Protein AF-W8B0S8-F1 (afdb_monomer)

Mean predicted aligned error: 15.47 Å

Organism: Ceratitis capitata (NCBI:txid7213)

Structure (mmCIF, N/CA/C/O backbone):
data_AF-W8B0S8-F1
#
_entry.id   AF-W8B0S8-F1
#
loop_
_atom_site.group_PDB
_atom_site.id
_atom_site.type_symbol
_atom_site.label_atom_id
_atom_site.label_alt_id
_atom_site.label_comp_id
_atom_site.label_asym_id
_atom_site.label_entity_id
_atom_site.label_seq_id
_atom_site.pdbx_PDB_ins_code
_atom_site.Cartn_x
_atom_site.Cartn_y
_atom_site.Cartn_z
_atom_site.occupancy
_atom_site.B_iso_or_equiv
_atom_site.auth_seq_id
_atom_site.auth_comp_id
_atom_site.auth_asym_id
_atom_site.auth_atom_id
_atom_site.pdbx_PDB_model_num
ATOM 1 N N . MET A 1 1 ? 29.387 10.356 -35.377 1.00 69.25 1 MET A N 1
ATOM 2 C CA . MET A 1 1 ? 28.025 9.921 -35.770 1.00 69.25 1 MET A CA 1
ATOM 3 C C . MET A 1 1 ? 27.722 8.454 -35.428 1.00 69.25 1 MET A C 1
ATOM 5 O O . MET A 1 1 ? 26.899 8.246 -34.550 1.00 69.25 1 MET A O 1
ATOM 9 N N . VAL A 1 2 ? 28.355 7.431 -36.032 1.00 84.12 2 VAL A N 1
ATOM 10 C CA . VAL A 1 2 ? 28.046 6.005 -35.715 1.00 84.12 2 VAL A CA 1
ATOM 11 C C . VAL A 1 2 ? 28.467 5.607 -34.292 1.00 84.12 2 VAL A C 1
ATOM 13 O O . VAL A 1 2 ? 27.702 4.961 -33.582 1.00 84.12 2 VAL A O 1
ATOM 16 N N . GLU A 1 3 ? 29.644 6.041 -33.839 1.00 86.56 3 GLU A N 1
ATOM 17 C CA . GLU A 1 3 ? 30.134 5.770 -32.475 1.00 86.56 3 GLU A CA 1
ATOM 18 C C . GLU A 1 3 ? 29.290 6.460 -31.396 1.00 86.56 3 GLU A C 1
ATOM 20 O O . GLU A 1 3 ? 28.995 5.874 -30.357 1.00 86.56 3 GLU A O 1
ATOM 25 N N . GLU A 1 4 ? 28.833 7.684 -31.660 1.00 88.06 4 GLU A N 1
ATOM 26 C CA . GLU A 1 4 ? 27.931 8.409 -30.760 1.00 88.06 4 GLU A CA 1
ATOM 27 C C . GLU A 1 4 ? 26.564 7.729 -30.680 1.00 88.06 4 GLU A C 1
ATOM 29 O O . GLU A 1 4 ? 26.013 7.601 -29.590 1.00 88.06 4 GLU A O 1
ATOM 34 N N . LEU A 1 5 ? 26.051 7.219 -31.803 1.00 88.69 5 LEU A N 1
ATOM 35 C CA . LEU A 1 5 ? 24.811 6.448 -31.830 1.00 88.69 5 LEU A CA 1
ATOM 36 C C . LEU A 1 5 ? 24.953 5.124 -31.066 1.00 88.69 5 LEU A C 1
ATOM 38 O O . LEU A 1 5 ? 24.054 4.748 -30.315 1.00 88.69 5 LEU A O 1
ATOM 42 N N . ALA A 1 6 ? 26.089 4.434 -31.207 1.00 90.19 6 ALA A N 1
ATOM 43 C CA . ALA A 1 6 ? 26.389 3.224 -30.444 1.00 90.19 6 ALA A CA 1
ATOM 44 C C . ALA A 1 6 ? 26.476 3.513 -28.936 1.00 90.19 6 ALA A C 1
ATOM 46 O O . ALA A 1 6 ? 25.911 2.769 -28.132 1.00 90.19 6 ALA A O 1
ATOM 47 N N . ARG A 1 7 ? 27.105 4.632 -28.553 1.00 92.62 7 ARG A N 1
ATOM 48 C CA . ARG A 1 7 ? 27.196 5.085 -27.159 1.00 92.62 7 ARG A CA 1
ATOM 49 C C . ARG A 1 7 ? 25.827 5.440 -26.577 1.00 92.62 7 ARG A C 1
ATOM 51 O O . ARG A 1 7 ? 25.509 4.995 -25.478 1.00 92.62 7 ARG A O 1
ATOM 58 N N . TRP A 1 8 ? 24.995 6.168 -27.321 1.00 93.62 8 TRP A N 1
ATOM 59 C CA . TRP A 1 8 ? 23.618 6.485 -26.924 1.00 93.62 8 TRP A CA 1
ATOM 60 C C . TRP A 1 8 ? 22.748 5.235 -26.799 1.00 93.62 8 TRP A C 1
ATOM 62 O O . TRP A 1 8 ? 22.001 5.094 -25.834 1.00 93.62 8 TRP A O 1
ATOM 72 N N . LYS A 1 9 ? 22.868 4.289 -27.737 1.00 94.12 9 LYS A N 1
ATOM 73 C CA . LYS A 1 9 ? 22.147 3.013 -27.676 1.00 94.12 9 LYS A CA 1
ATOM 74 C C . LYS A 1 9 ? 22.544 2.200 -26.442 1.00 94.12 9 LYS A C 1
ATOM 76 O O . LYS A 1 9 ? 21.667 1.634 -25.788 1.00 94.12 9 LYS A O 1
ATOM 81 N N . ALA A 1 10 ? 23.835 2.146 -26.113 1.00 93.38 10 ALA A N 1
ATOM 82 C CA . ALA A 1 10 ? 24.325 1.459 -24.922 1.00 93.38 10 ALA A CA 1
ATOM 83 C C . ALA A 1 10 ? 23.806 2.115 -23.629 1.00 93.38 10 ALA A C 1
ATOM 85 O O . ALA A 1 10 ? 23.275 1.414 -22.769 1.00 93.38 10 ALA A O 1
ATOM 86 N N . ASP A 1 11 ? 23.873 3.448 -23.527 1.00 94.38 11 ASP A N 1
ATOM 87 C CA . ASP A 1 11 ? 23.351 4.207 -22.381 1.00 94.38 11 ASP A CA 1
ATOM 88 C C . ASP A 1 11 ? 21.839 4.000 -22.194 1.00 94.38 11 ASP A C 1
ATOM 90 O O . ASP A 1 11 ? 21.374 3.696 -21.094 1.00 94.38 11 ASP A O 1
ATOM 94 N N . LEU A 1 12 ? 21.066 4.070 -23.281 1.00 94.00 12 LEU A N 1
ATOM 95 C CA . LEU A 1 12 ? 19.620 3.865 -23.234 1.00 94.00 12 LEU A CA 1
ATOM 96 C C . LEU A 1 12 ? 19.258 2.431 -22.825 1.00 94.00 12 LEU A C 1
ATOM 98 O O . LEU A 1 12 ? 18.345 2.227 -22.027 1.00 94.00 12 LEU A O 1
ATOM 102 N N . THR A 1 13 ? 19.990 1.437 -23.335 1.00 94.69 13 THR A N 1
ATOM 103 C CA . THR A 1 13 ? 19.778 0.026 -22.976 1.00 94.69 13 THR A CA 1
ATOM 104 C C . THR A 1 13 ? 20.076 -0.207 -21.498 1.00 94.69 13 THR A C 1
ATOM 106 O O . THR A 1 13 ? 19.293 -0.855 -20.807 1.00 94.69 13 THR A O 1
ATOM 109 N N . HIS A 1 14 ? 21.162 0.380 -20.992 1.00 94.31 14 HIS A N 1
ATOM 110 C CA . HIS A 1 14 ? 21.533 0.283 -19.586 1.00 94.31 14 HIS A CA 1
ATOM 111 C C . HIS A 1 14 ? 20.495 0.942 -18.665 1.00 94.31 14 HIS A C 1
ATOM 113 O O . HIS A 1 14 ? 20.037 0.322 -17.705 1.00 94.31 14 HIS A O 1
ATOM 119 N N . LYS A 1 15 ? 20.044 2.161 -18.991 1.00 95.75 15 LYS A N 1
ATOM 120 C CA . LYS A 1 15 ? 18.976 2.850 -18.246 1.00 95.75 15 LYS A CA 1
ATOM 121 C C . LYS A 1 15 ? 17.669 2.062 -18.254 1.00 95.75 15 LYS A C 1
ATOM 123 O O . LYS A 1 15 ? 17.013 1.962 -17.221 1.00 95.75 15 LYS A O 1
ATOM 128 N N . ASN A 1 16 ? 17.304 1.475 -19.393 1.00 95.12 16 ASN A N 1
ATOM 129 C CA . ASN A 1 16 ? 16.104 0.649 -19.505 1.00 95.12 16 ASN A CA 1
ATOM 130 C C . ASN A 1 16 ? 16.215 -0.625 -18.649 1.00 95.12 16 ASN A C 1
ATOM 132 O O . ASN A 1 16 ? 15.269 -0.990 -17.956 1.00 95.12 16 ASN A O 1
ATOM 136 N N . GLN A 1 17 ? 17.392 -1.255 -18.606 1.00 95.25 17 GLN A N 1
ATOM 137 C CA . GLN A 1 17 ? 17.633 -2.387 -17.714 1.00 95.25 17 GLN A CA 1
ATOM 138 C C . GLN A 1 17 ? 17.458 -1.998 -16.238 1.00 95.25 17 GLN A C 1
ATOM 140 O O . GLN A 1 17 ? 16.727 -2.679 -15.518 1.00 95.25 17 GLN A O 1
ATOM 145 N N . ILE A 1 18 ? 18.060 -0.885 -15.804 1.00 95.81 18 ILE A N 1
ATOM 146 C CA . ILE A 1 18 ? 17.911 -0.380 -14.430 1.00 95.81 18 ILE A CA 1
ATOM 147 C C . ILE A 1 18 ? 16.438 -0.097 -14.110 1.00 95.81 18 ILE A C 1
ATOM 149 O O . ILE A 1 18 ? 15.949 -0.489 -13.049 1.00 95.81 18 ILE A O 1
ATOM 153 N N . LEU A 1 19 ? 15.713 0.551 -15.026 1.00 95.06 19 LEU A N 1
ATOM 154 C CA . LEU A 1 19 ? 14.292 0.845 -14.849 1.00 95.06 19 LEU A CA 1
ATOM 155 C C . LEU A 1 19 ? 13.469 -0.441 -14.714 1.00 95.06 19 LEU A C 1
ATOM 157 O O . LEU A 1 19 ? 12.633 -0.543 -13.822 1.00 95.06 19 LEU A O 1
ATOM 161 N N . ASN A 1 20 ? 13.734 -1.445 -15.548 1.00 95.38 20 ASN A N 1
ATOM 162 C CA . ASN A 1 20 ? 13.036 -2.726 -15.497 1.00 95.38 20 ASN A CA 1
ATOM 163 C C . ASN A 1 20 ? 13.291 -3.460 -14.168 1.00 95.38 20 ASN A C 1
ATOM 165 O O . ASN A 1 20 ? 12.364 -3.963 -13.535 1.00 95.38 20 ASN A O 1
ATOM 169 N N . GLU A 1 21 ? 14.538 -3.482 -13.696 1.00 95.12 21 GLU A N 1
ATOM 170 C CA . GLU A 1 21 ? 14.871 -4.035 -12.380 1.00 95.12 21 GLU A CA 1
ATOM 171 C C . GLU A 1 21 ? 14.184 -3.266 -11.243 1.00 95.12 21 GLU A C 1
ATOM 173 O O . GLU A 1 21 ? 13.670 -3.880 -10.307 1.00 95.12 21 GLU A O 1
ATOM 178 N N . SER A 1 22 ? 14.122 -1.935 -11.339 1.00 94.19 22 SER A N 1
ATOM 179 C CA . SER A 1 22 ? 13.423 -1.087 -10.371 1.00 94.19 22 SER A CA 1
ATOM 180 C C . SER A 1 22 ? 11.920 -1.380 -10.332 1.00 94.19 22 SER A C 1
ATOM 182 O O . SER A 1 22 ? 11.375 -1.592 -9.250 1.00 94.19 22 SER A O 1
ATOM 184 N N . VAL A 1 23 ? 11.263 -1.498 -11.490 1.00 94.94 23 VAL A N 1
ATOM 185 C CA . VAL A 1 23 ? 9.833 -1.836 -11.586 1.00 94.94 23 VAL A CA 1
ATOM 186 C C . VAL A 1 23 ? 9.551 -3.224 -11.012 1.00 94.94 23 VAL A C 1
ATOM 188 O O . VAL A 1 23 ? 8.582 -3.393 -10.275 1.00 94.94 23 VAL A O 1
ATOM 191 N N . LYS A 1 24 ? 10.414 -4.215 -11.268 1.00 94.62 24 LYS A N 1
ATOM 192 C CA . LYS A 1 24 ? 10.278 -5.553 -10.667 1.00 94.62 24 LYS A CA 1
ATOM 193 C C . LYS A 1 24 ? 10.351 -5.508 -9.142 1.00 94.62 24 LYS A C 1
ATOM 195 O O . LYS A 1 24 ? 9.535 -6.139 -8.475 1.00 94.62 24 LYS A O 1
ATOM 200 N N . ARG A 1 25 ? 11.303 -4.750 -8.586 1.00 94.00 25 ARG A N 1
ATOM 201 C CA . ARG A 1 25 ? 11.411 -4.563 -7.129 1.00 94.00 25 ARG A CA 1
ATOM 202 C C . ARG A 1 25 ? 10.187 -3.850 -6.565 1.00 94.00 25 ARG A C 1
ATOM 204 O O . ARG A 1 25 ? 9.702 -4.255 -5.514 1.00 94.00 25 ARG A O 1
ATOM 211 N N . LEU A 1 26 ? 9.677 -2.838 -7.268 1.00 92.94 26 LEU A N 1
ATOM 212 C CA . LEU A 1 26 ? 8.470 -2.118 -6.869 1.00 92.94 26 LEU A CA 1
ATOM 213 C C . LEU A 1 26 ? 7.261 -3.057 -6.812 1.00 92.94 26 LEU A C 1
ATOM 215 O O . LEU A 1 26 ? 6.596 -3.106 -5.787 1.00 92.94 26 LEU A O 1
ATOM 219 N N . LEU A 1 27 ? 7.032 -3.858 -7.858 1.00 91.88 27 LEU A N 1
ATOM 220 C CA . LEU A 1 27 ? 5.940 -4.835 -7.893 1.00 91.88 27 LEU A CA 1
ATOM 221 C C . LEU A 1 27 ? 6.040 -5.856 -6.755 1.00 91.88 27 LEU A C 1
ATOM 223 O O . LEU A 1 27 ? 5.044 -6.134 -6.095 1.00 91.88 27 LEU A O 1
ATOM 227 N N . HIS A 1 28 ? 7.242 -6.370 -6.486 1.00 93.12 28 HIS A N 1
ATOM 228 C CA . HIS A 1 28 ? 7.463 -7.300 -5.381 1.00 93.12 28 HIS A CA 1
ATOM 229 C C . HIS A 1 28 ? 7.182 -6.656 -4.015 1.00 93.12 28 HIS A C 1
ATOM 231 O O . HIS A 1 28 ? 6.538 -7.263 -3.165 1.00 93.12 28 HIS A O 1
ATOM 237 N N . ALA A 1 29 ? 7.624 -5.414 -3.798 1.00 91.94 29 ALA A N 1
ATOM 238 C CA . ALA A 1 29 ? 7.329 -4.683 -2.568 1.00 91.94 29 ALA A CA 1
ATOM 239 C C . ALA A 1 29 ? 5.824 -4.403 -2.418 1.00 91.94 29 ALA A C 1
ATOM 241 O O . ALA A 1 29 ? 5.274 -4.582 -1.335 1.00 91.94 29 ALA A O 1
ATOM 242 N N . THR A 1 30 ? 5.140 -4.012 -3.498 1.00 90.06 30 THR A N 1
ATOM 243 C CA . THR A 1 30 ? 3.685 -3.808 -3.497 1.00 90.06 30 THR A CA 1
ATOM 244 C C . THR A 1 30 ? 2.939 -5.092 -3.14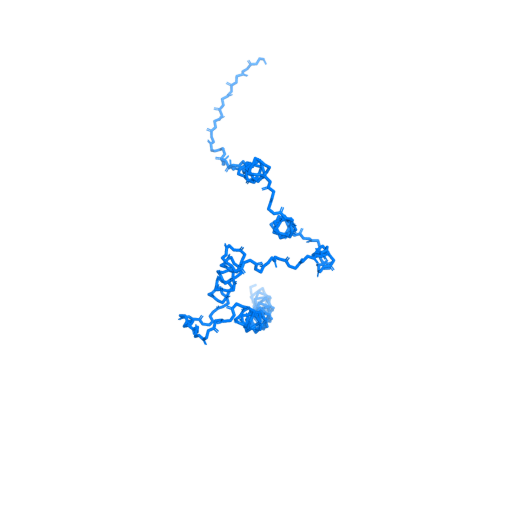1 1.00 90.06 30 THR A C 1
ATOM 246 O O . THR A 1 30 ? 2.000 -5.041 -2.349 1.00 90.06 30 THR A O 1
ATOM 249 N N . ASP A 1 31 ? 3.367 -6.240 -3.667 1.00 90.69 31 ASP A N 1
ATOM 250 C CA . ASP A 1 31 ? 2.756 -7.530 -3.344 1.00 90.69 31 ASP A CA 1
ATOM 251 C C . ASP A 1 31 ? 2.959 -7.916 -1.870 1.00 90.69 31 ASP A C 1
ATOM 253 O O . ASP A 1 31 ? 2.003 -8.280 -1.186 1.00 90.69 31 ASP A O 1
ATOM 257 N N . GLN A 1 32 ? 4.167 -7.719 -1.331 1.00 91.94 32 GLN A N 1
ATOM 258 C CA . GLN A 1 32 ? 4.433 -7.921 0.098 1.00 91.94 32 GLN A CA 1
ATOM 259 C C . GLN A 1 32 ? 3.562 -7.023 0.985 1.00 91.94 32 GLN A C 1
ATOM 261 O O . GLN A 1 32 ? 3.011 -7.482 1.984 1.00 91.94 32 GLN A O 1
ATOM 266 N N . VAL A 1 33 ? 3.396 -5.748 0.618 1.00 91.31 33 VAL A N 1
ATOM 267 C CA . VAL A 1 33 ? 2.517 -4.824 1.350 1.00 91.31 33 VAL A CA 1
ATOM 268 C C . VAL A 1 33 ? 1.058 -5.264 1.268 1.00 91.31 33 VAL A C 1
ATOM 270 O O . VAL A 1 33 ? 0.352 -5.202 2.273 1.00 91.31 33 VAL A O 1
ATOM 273 N N . ARG A 1 34 ? 0.603 -5.754 0.111 1.00 90.31 34 ARG A N 1
ATOM 274 C CA . ARG A 1 34 ? -0.753 -6.292 -0.059 1.00 90.31 34 ARG A CA 1
ATOM 275 C C . ARG A 1 34 ? -1.011 -7.477 0.876 1.00 90.31 34 ARG A C 1
ATOM 277 O O . ARG A 1 34 ? -2.054 -7.505 1.525 1.00 90.31 34 ARG A O 1
ATOM 284 N N . GLU A 1 35 ? -0.070 -8.412 0.994 1.00 89.62 35 GLU A N 1
ATOM 285 C CA . GLU A 1 35 ? -0.191 -9.545 1.925 1.00 89.62 35 GLU A CA 1
ATOM 286 C C . GLU A 1 35 ? -0.202 -9.093 3.394 1.00 89.62 35 GLU A C 1
ATOM 288 O O . GLU A 1 35 ? -1.055 -9.541 4.161 1.00 89.62 35 GLU A O 1
ATOM 293 N N . MET A 1 36 ? 0.643 -8.126 3.778 1.00 90.88 36 MET A N 1
ATOM 294 C CA . MET A 1 36 ? 0.591 -7.532 5.124 1.00 90.88 36 MET A CA 1
ATOM 295 C C . MET A 1 36 ? -0.768 -6.874 5.413 1.00 90.88 36 MET A C 1
ATOM 297 O O . MET A 1 36 ? -1.336 -7.062 6.486 1.00 90.88 36 MET A O 1
ATOM 301 N N . GLN A 1 37 ? -1.332 -6.129 4.456 1.00 89.94 37 GLN A N 1
ATOM 302 C CA . GLN A 1 37 ? -2.658 -5.513 4.604 1.00 89.94 37 GLN A CA 1
ATOM 303 C C . GLN A 1 37 ? -3.767 -6.566 4.761 1.00 89.94 37 GLN A C 1
ATOM 305 O O . GLN A 1 37 ? -4.698 -6.361 5.541 1.00 89.94 37 GLN A O 1
ATOM 310 N N . LEU A 1 38 ? -3.667 -7.706 4.069 1.00 88.88 38 LEU A N 1
ATOM 311 C CA . LEU A 1 38 ? -4.601 -8.825 4.231 1.00 88.88 38 LEU A CA 1
ATOM 312 C C . LEU A 1 38 ? -4.485 -9.489 5.607 1.00 88.88 38 LEU A C 1
ATOM 314 O O . LEU A 1 38 ? -5.502 -9.867 6.191 1.00 88.88 38 LEU A O 1
ATOM 318 N N . GLU A 1 39 ? -3.272 -9.632 6.136 1.00 89.56 39 GLU A N 1
ATOM 319 C CA . GLU A 1 39 ? -3.053 -10.141 7.491 1.00 89.56 39 GLU A CA 1
ATOM 320 C C . GLU A 1 39 ? -3.659 -9.203 8.544 1.00 89.56 39 GLU A C 1
ATOM 322 O O . GLU A 1 39 ? -4.425 -9.653 9.401 1.00 89.56 39 GLU A O 1
ATOM 327 N N . ILE A 1 40 ? -3.407 -7.894 8.426 1.00 88.88 40 ILE A N 1
ATOM 328 C CA . ILE A 1 40 ? -4.016 -6.867 9.28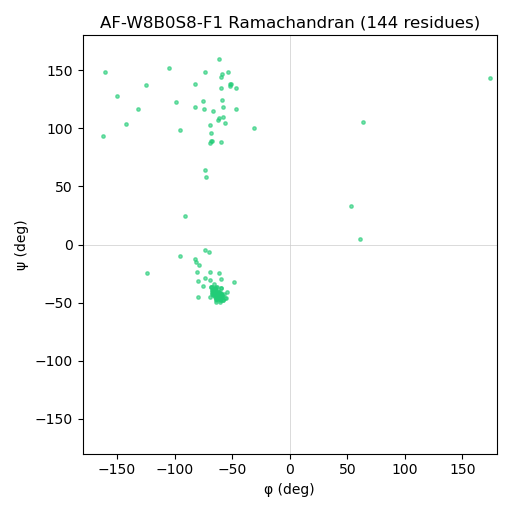5 1.00 88.88 40 ILE A CA 1
ATOM 329 C C . ILE A 1 40 ? -5.542 -6.976 9.240 1.00 88.88 40 ILE A C 1
ATOM 331 O O . ILE A 1 40 ? -6.183 -7.016 10.288 1.00 88.88 40 ILE A O 1
ATOM 335 N N . LEU A 1 41 ? -6.128 -7.117 8.050 1.00 88.25 41 LEU A N 1
ATOM 336 C CA . LEU A 1 41 ? -7.575 -7.240 7.884 1.00 88.25 41 LEU A CA 1
ATOM 337 C C . LEU A 1 41 ? -8.151 -8.471 8.585 1.00 88.25 41 LEU A C 1
ATOM 339 O O . LEU A 1 41 ? -9.207 -8.392 9.213 1.00 88.25 41 LEU A O 1
ATOM 343 N N . ARG A 1 42 ? -7.462 -9.617 8.511 1.00 86.75 42 ARG A N 1
ATOM 344 C CA . ARG A 1 42 ? -7.866 -10.842 9.223 1.00 86.75 42 ARG A CA 1
ATOM 345 C C . ARG A 1 42 ? -7.845 -10.635 10.735 1.00 86.75 42 ARG A C 1
ATOM 347 O O . ARG A 1 42 ? -8.805 -11.017 11.405 1.00 86.75 42 ARG A O 1
ATOM 354 N N . ASN A 1 43 ? -6.797 -9.994 11.249 1.00 86.00 43 ASN A N 1
ATOM 355 C CA . ASN A 1 43 ? -6.667 -9.684 12.671 1.00 86.00 43 ASN A CA 1
ATOM 356 C C . ASN A 1 43 ? -7.772 -8.722 13.127 1.00 86.00 43 ASN A C 1
ATOM 358 O O . ASN A 1 43 ? -8.469 -8.999 14.101 1.00 86.00 43 ASN A O 1
ATOM 362 N N . LEU A 1 44 ? -8.011 -7.640 12.382 1.00 85.38 44 LEU A N 1
ATOM 363 C CA . LEU A 1 44 ? -9.068 -6.673 12.683 1.00 85.38 44 LEU A CA 1
ATOM 364 C C . LEU A 1 44 ? -10.459 -7.305 12.626 1.00 85.38 44 LEU A C 1
ATOM 366 O O . LEU A 1 44 ? -11.265 -7.093 13.528 1.00 85.38 44 LEU A O 1
ATOM 370 N N . LYS A 1 45 ? -10.730 -8.148 11.624 1.00 85.00 45 LYS A N 1
ATOM 371 C CA . LYS A 1 45 ? -11.989 -8.898 11.520 1.00 85.00 45 LYS A CA 1
ATOM 372 C C . LYS A 1 45 ? -12.233 -9.760 12.759 1.00 85.00 45 LYS A C 1
ATOM 374 O O . LYS A 1 45 ? -13.364 -9.817 13.247 1.00 85.00 45 LYS A O 1
ATOM 379 N N . PHE A 1 46 ? -11.188 -10.424 13.258 1.00 83.56 46 PHE A N 1
ATOM 380 C CA . PHE A 1 46 ? -11.264 -11.242 14.464 1.00 83.56 46 PHE A CA 1
ATOM 381 C C . PHE A 1 46 ? -11.591 -10.393 15.697 1.00 83.56 46 PHE A C 1
ATOM 383 O O . PHE A 1 46 ? -12.542 -10.709 16.414 1.00 83.56 46 PHE A O 1
ATOM 390 N N . VAL A 1 47 ? -10.866 -9.290 15.911 1.00 81.88 47 VAL A N 1
ATOM 391 C CA . VAL A 1 47 ? -11.071 -8.423 17.084 1.00 81.88 47 VAL A CA 1
ATOM 392 C C . VAL A 1 47 ? -12.440 -7.733 17.040 1.00 81.88 47 VAL A C 1
ATOM 394 O O . VAL A 1 47 ? -13.167 -7.751 18.031 1.00 81.88 47 VAL A O 1
ATOM 397 N N . ALA A 1 48 ? -12.846 -7.212 15.881 1.00 80.94 48 ALA A N 1
ATOM 398 C CA . ALA A 1 48 ? -14.146 -6.573 15.676 1.00 80.94 48 ALA A CA 1
ATOM 399 C C . ALA A 1 48 ? -15.327 -7.565 15.609 1.00 80.94 48 ALA A C 1
ATOM 401 O O . ALA A 1 48 ? -16.479 -7.147 15.505 1.00 80.94 48 ALA A O 1
ATOM 402 N N . LYS A 1 49 ? -15.071 -8.884 15.643 1.00 82.00 49 LYS A N 1
ATOM 403 C CA . LYS A 1 49 ? -16.081 -9.956 15.527 1.00 82.00 49 LYS A CA 1
ATOM 404 C C . LYS A 1 49 ? -16.976 -9.836 14.279 1.00 82.00 49 LYS A C 1
ATOM 406 O O . LYS A 1 49 ? -18.148 -10.226 14.298 1.00 82.00 49 LYS A O 1
ATOM 411 N N . ILE A 1 50 ? -16.431 -9.333 13.171 1.00 81.00 50 ILE A N 1
ATOM 412 C CA . ILE A 1 50 ? -17.158 -9.173 11.903 1.00 81.00 50 ILE A CA 1
ATOM 413 C C . ILE A 1 50 ? -17.303 -10.548 11.233 1.00 81.00 50 ILE A C 1
ATOM 415 O O . ILE A 1 50 ? -16.314 -11.229 10.967 1.00 81.00 50 ILE A O 1
ATOM 419 N N . ARG A 1 51 ? -18.534 -10.983 10.925 1.00 73.56 51 ARG A N 1
ATOM 420 C CA . ARG A 1 51 ? -18.782 -12.312 10.320 1.00 73.56 51 ARG A CA 1
ATOM 421 C C . ARG A 1 51 ? -18.510 -12.332 8.813 1.00 73.56 51 ARG A C 1
ATOM 423 O O . ARG A 1 51 ? -17.812 -13.221 8.320 1.00 73.56 51 ARG A O 1
ATOM 430 N N . TYR A 1 52 ? -18.991 -11.319 8.098 1.00 70.69 52 TYR A N 1
ATOM 431 C CA . TYR A 1 52 ? -18.927 -11.230 6.638 1.00 70.69 52 TYR A CA 1
ATOM 432 C C . TYR A 1 52 ? -18.262 -9.929 6.212 1.00 70.69 52 TYR A C 1
ATOM 434 O O . TYR A 1 52 ? -18.549 -8.882 6.782 1.00 70.69 52 TYR A O 1
ATOM 442 N N . LEU A 1 53 ? -17.384 -10.013 5.216 1.00 67.31 53 LEU A N 1
ATOM 443 C CA . LEU A 1 53 ? -16.719 -8.858 4.631 1.00 67.31 53 LEU A CA 1
ATOM 444 C C . LEU A 1 53 ? -16.845 -8.966 3.113 1.00 67.31 53 LEU A C 1
ATOM 446 O O . LEU A 1 53 ? -16.349 -9.927 2.527 1.00 67.31 53 LEU A O 1
ATOM 450 N N . ASN A 1 54 ? -17.530 -8.006 2.500 1.00 64.56 54 ASN A N 1
ATOM 451 C CA . ASN A 1 54 ? -17.588 -7.875 1.050 1.00 64.56 54 ASN A CA 1
ATOM 452 C C . ASN A 1 54 ? -16.525 -6.867 0.637 1.00 64.56 54 ASN A C 1
ATOM 454 O O . ASN A 1 54 ? -16.738 -5.665 0.749 1.00 64.56 54 ASN A O 1
ATOM 458 N N . LEU A 1 55 ? -15.376 -7.366 0.190 1.00 65.75 55 LEU A N 1
ATOM 459 C CA . LEU A 1 55 ? -14.330 -6.514 -0.358 1.00 65.75 55 LEU A CA 1
ATOM 460 C C . LEU A 1 55 ? -14.655 -6.201 -1.823 1.00 65.75 55 LEU A C 1
ATOM 462 O O . LEU A 1 55 ? -14.702 -7.130 -2.630 1.00 65.75 55 LEU A O 1
ATOM 466 N N . PRO A 1 56 ? -14.860 -4.924 -2.185 1.00 58.50 56 PRO A N 1
ATOM 467 C CA . PRO A 1 56 ? -15.144 -4.544 -3.566 1.00 58.50 56 PRO A CA 1
ATOM 468 C C . PRO A 1 56 ? -13.931 -4.733 -4.496 1.00 58.50 56 PRO A C 1
ATOM 470 O O . PRO A 1 56 ? -14.119 -4.921 -5.693 1.00 58.50 56 PRO A O 1
ATOM 473 N N . ALA A 1 57 ? -12.703 -4.728 -3.959 1.00 60.06 57 ALA A N 1
ATOM 474 C CA . ALA A 1 57 ? -11.465 -5.066 -4.664 1.00 60.06 57 ALA A CA 1
ATOM 475 C C . ALA A 1 57 ? -10.352 -5.425 -3.660 1.00 60.06 57 ALA A C 1
ATOM 477 O O . ALA A 1 57 ? -10.303 -4.872 -2.561 1.00 60.06 57 ALA A O 1
ATOM 478 N N . THR A 1 58 ? -9.435 -6.321 -4.037 1.00 70.38 58 THR A N 1
ATOM 479 C CA . THR A 1 58 ? -8.240 -6.698 -3.246 1.00 70.38 58 THR A CA 1
ATOM 480 C C . THR A 1 58 ? -7.017 -5.836 -3.571 1.00 70.38 58 THR A C 1
ATOM 482 O O . THR A 1 58 ? -5.876 -6.270 -3.398 1.00 70.38 58 THR A O 1
ATOM 485 N N . ASP A 1 59 ? -7.242 -4.621 -4.064 1.00 83.25 59 ASP A N 1
ATOM 486 C CA . ASP A 1 59 ? -6.172 -3.667 -4.326 1.00 83.25 59 ASP A CA 1
ATOM 487 C C . ASP A 1 59 ? -5.635 -3.103 -3.006 1.00 83.25 59 ASP A C 1
ATOM 489 O O . ASP A 1 59 ? -6.370 -2.932 -2.031 1.00 83.25 59 ASP A O 1
ATOM 493 N N . MET A 1 60 ? -4.341 -2.777 -2.971 1.00 85.56 60 MET A N 1
ATOM 494 C CA . MET A 1 60 ? -3.652 -2.309 -1.760 1.00 85.56 60 MET A CA 1
ATOM 495 C C . MET A 1 60 ? -4.338 -1.097 -1.110 1.00 85.56 60 MET A C 1
ATOM 497 O O . MET A 1 60 ? -4.449 -1.027 0.113 1.00 85.56 60 MET A O 1
ATOM 501 N N . ILE A 1 61 ? -4.807 -0.146 -1.920 1.00 86.31 61 ILE A N 1
ATOM 502 C CA . ILE A 1 61 ? -5.479 1.066 -1.434 1.00 86.31 61 ILE A CA 1
ATOM 503 C C . ILE A 1 61 ? -6.843 0.730 -0.829 1.00 86.31 61 ILE A C 1
ATOM 505 O O . ILE A 1 61 ? -7.144 1.184 0.271 1.00 86.31 61 ILE A O 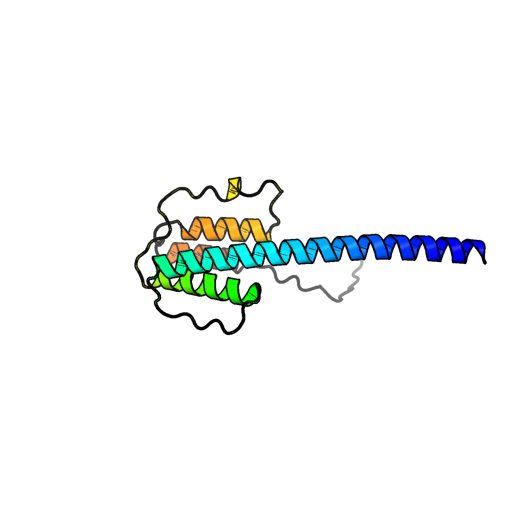1
ATOM 509 N N . SER A 1 62 ? -7.636 -0.106 -1.502 1.00 85.25 62 SER A N 1
ATOM 510 C CA . SER A 1 62 ? -8.944 -0.550 -1.012 1.00 85.25 62 SER A CA 1
ATOM 511 C C . SER A 1 62 ? -8.819 -1.344 0.288 1.00 85.25 62 SER A C 1
ATOM 513 O O . SER A 1 62 ? -9.564 -1.088 1.229 1.00 85.25 62 SER A O 1
ATOM 515 N N . LEU A 1 63 ? -7.828 -2.239 0.378 1.00 86.19 63 LEU A N 1
ATOM 516 C CA . LEU A 1 63 ? -7.520 -2.979 1.604 1.00 86.19 63 LEU A CA 1
ATOM 517 C C . LEU A 1 63 ? -7.115 -2.048 2.750 1.00 86.19 63 LEU A C 1
ATOM 519 O O . LEU A 1 63 ? -7.583 -2.212 3.873 1.00 86.19 63 LEU A O 1
ATOM 523 N N . SER A 1 64 ? -6.282 -1.046 2.462 1.00 86.50 64 SER A N 1
ATOM 524 C CA . SER A 1 64 ? -5.825 -0.087 3.473 1.00 86.50 64 SER A CA 1
ATOM 525 C C . SER A 1 64 ? -6.971 0.797 3.976 1.00 86.50 64 SER A C 1
ATOM 527 O O . SER A 1 64 ? -7.065 1.060 5.174 1.00 86.50 64 SER A O 1
ATOM 529 N N . ALA A 1 65 ? -7.862 1.231 3.079 1.00 84.06 65 ALA A N 1
ATOM 530 C CA . ALA A 1 65 ? -9.047 2.008 3.431 1.00 84.06 65 ALA A CA 1
ATOM 531 C C . ALA A 1 65 ? -10.026 1.196 4.293 1.00 84.06 65 ALA A C 1
ATOM 533 O O . ALA A 1 65 ? -10.526 1.712 5.290 1.00 84.06 65 ALA A O 1
ATOM 534 N N . GLU A 1 66 ? -10.253 -0.076 3.958 1.00 85.38 66 GLU A N 1
ATOM 535 C CA . GLU A 1 66 ? -11.129 -0.952 4.742 1.00 85.38 66 GLU A CA 1
ATOM 536 C C . GLU A 1 66 ? -10.539 -1.253 6.126 1.00 85.38 66 GLU A C 1
ATOM 538 O O . GLU A 1 66 ? -11.239 -1.154 7.133 1.00 85.38 66 GLU A O 1
ATOM 543 N N . ASN A 1 67 ? -9.233 -1.531 6.200 1.00 86.38 67 ASN A N 1
ATOM 544 C CA . ASN A 1 67 ? -8.526 -1.688 7.472 1.00 86.38 67 ASN A CA 1
ATOM 545 C C . ASN A 1 67 ? -8.689 -0.452 8.361 1.00 86.38 67 ASN A C 1
ATOM 547 O O . ASN A 1 67 ? -9.013 -0.574 9.542 1.00 86.38 67 ASN A O 1
ATOM 551 N N . LEU A 1 68 ? -8.514 0.742 7.791 1.00 84.25 68 LEU A N 1
ATOM 552 C CA . LEU A 1 68 ? -8.692 1.991 8.523 1.00 84.25 68 LEU A CA 1
ATOM 553 C C . LEU A 1 68 ? -10.144 2.190 8.980 1.00 84.25 68 LEU A C 1
ATOM 555 O O . LEU A 1 68 ? -10.366 2.588 10.120 1.00 84.25 68 LEU A O 1
ATOM 559 N N . ASN A 1 69 ? -11.120 1.883 8.125 1.00 83.25 69 ASN A N 1
ATOM 560 C CA . ASN A 1 69 ? -12.541 1.983 8.449 1.00 83.25 69 ASN A CA 1
ATOM 561 C C . ASN A 1 69 ? -12.914 1.075 9.633 1.00 83.25 69 ASN A C 1
ATOM 563 O O . ASN A 1 69 ? -13.554 1.528 10.581 1.00 83.25 69 ASN A O 1
ATOM 567 N N . ILE A 1 70 ? -12.452 -0.181 9.635 1.00 82.12 70 ILE A N 1
ATOM 568 C CA . ILE A 1 70 ? -12.697 -1.110 10.748 1.00 82.12 70 ILE A CA 1
ATOM 569 C C . ILE A 1 70 ? -12.046 -0.591 12.034 1.00 82.12 70 ILE A C 1
ATOM 571 O O . ILE A 1 70 ? -12.701 -0.568 13.075 1.00 82.12 70 ILE A O 1
ATOM 575 N N . VAL A 1 71 ? -10.794 -0.118 11.973 1.00 82.12 71 VAL A N 1
ATOM 576 C CA . VAL A 1 71 ? -10.116 0.478 13.139 1.00 82.12 71 VAL A CA 1
ATOM 577 C C . VAL A 1 71 ? -10.908 1.668 13.684 1.00 82.12 71 VAL A C 1
ATOM 579 O O . VAL A 1 71 ? -11.164 1.730 14.884 1.00 82.12 71 VAL A O 1
ATOM 582 N N . GLN A 1 72 ? -11.349 2.587 12.824 1.00 76.06 72 GLN A N 1
ATOM 583 C CA . GLN A 1 72 ? -12.149 3.743 13.236 1.00 76.06 72 GLN A CA 1
ATOM 584 C C . GLN A 1 72 ? -13.462 3.321 13.906 1.00 76.06 72 GLN A C 1
ATOM 586 O O . GLN A 1 72 ? -13.804 3.841 14.967 1.00 76.06 72 GLN A O 1
ATOM 591 N N . GLN A 1 73 ? -14.175 2.344 13.341 1.00 74.44 73 GLN A N 1
ATOM 592 C CA . GLN A 1 73 ? -15.415 1.830 13.929 1.00 74.44 73 GLN A CA 1
ATOM 593 C C . GLN A 1 73 ? -15.181 1.138 15.276 1.00 74.44 73 GLN A C 1
ATOM 595 O O . GLN A 1 73 ? -15.990 1.286 16.194 1.00 74.44 73 GLN A O 1
ATOM 600 N N . MET A 1 74 ? -14.076 0.406 15.426 1.00 73.69 74 MET A N 1
ATOM 601 C CA . MET A 1 74 ? -13.712 -0.220 16.697 1.00 73.69 74 MET A CA 1
ATOM 602 C C . MET A 1 74 ? -13.473 0.823 17.790 1.00 73.69 74 MET A C 1
ATOM 604 O O . MET A 1 74 ? -14.029 0.685 18.881 1.00 73.69 74 MET A O 1
ATOM 608 N N . VAL A 1 75 ? -12.718 1.880 17.472 1.00 70.50 75 VAL A N 1
ATOM 609 C CA . VAL A 1 75 ? -12.423 2.982 18.399 1.00 70.50 75 VAL A CA 1
ATOM 610 C C . VAL A 1 75 ? -13.696 3.737 18.785 1.00 70.50 75 VAL A C 1
ATOM 612 O O . VAL A 1 75 ? -13.904 4.026 19.960 1.00 70.50 75 VAL A O 1
ATOM 615 N N . LEU A 1 76 ? -14.570 4.035 17.820 1.00 68.38 76 LEU A N 1
ATOM 616 C CA . LEU A 1 76 ? -15.761 4.857 18.058 1.00 68.38 76 LEU A CA 1
ATOM 617 C C . LEU A 1 76 ? -16.929 4.100 18.703 1.00 68.38 76 LEU A C 1
ATOM 619 O O . LEU A 1 76 ? -17.721 4.712 19.419 1.00 68.38 76 LEU A O 1
ATOM 623 N N . HIS A 1 77 ? -17.081 2.798 18.440 1.00 64.69 77 HIS A N 1
ATOM 624 C CA . HIS A 1 77 ? -18.319 2.077 18.773 1.00 64.69 77 HIS A CA 1
ATOM 625 C C . HIS A 1 77 ? -18.136 0.845 19.655 1.00 64.69 77 HIS A C 1
ATOM 627 O O . HIS A 1 77 ? -19.084 0.450 20.330 1.00 64.69 77 HIS A O 1
ATOM 633 N N . SER A 1 78 ? -16.961 0.209 19.657 1.00 57.56 78 SER A N 1
ATOM 634 C CA . SER A 1 78 ? -16.793 -1.078 20.350 1.00 57.56 78 SER A CA 1
ATOM 635 C C . SER A 1 78 ? -16.227 -0.956 21.761 1.00 57.56 78 SER A C 1
ATOM 637 O O . SER A 1 78 ? -16.179 -1.960 22.468 1.00 57.56 78 SER A O 1
ATOM 639 N N . GLY A 1 79 ? -15.755 0.226 22.173 1.00 55.78 79 GLY A N 1
ATOM 640 C CA . GLY A 1 79 ? -15.069 0.401 23.460 1.00 55.78 79 GLY A CA 1
ATOM 641 C C . GLY A 1 79 ? -13.782 -0.427 23.590 1.00 55.78 79 GLY A C 1
ATOM 642 O O . GLY A 1 79 ? -13.163 -0.430 24.650 1.00 55.78 79 GLY A O 1
ATOM 643 N N . PHE A 1 80 ? -13.366 -1.120 22.519 1.00 58.59 80 PHE A N 1
ATOM 644 C CA . PHE A 1 80 ? -12.026 -1.666 22.369 1.00 58.59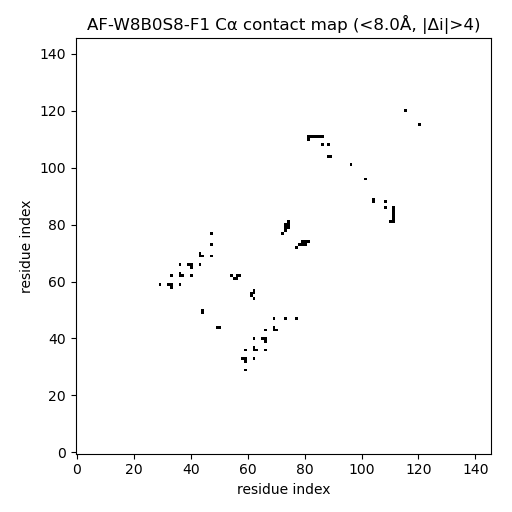 80 PHE A CA 1
ATOM 645 C C . PHE A 1 80 ? -11.104 -0.463 22.221 1.00 58.59 80 PHE A C 1
ATOM 647 O O . PHE A 1 80 ? -10.904 0.059 21.123 1.00 58.59 80 PHE A O 1
ATOM 654 N N . GLY A 1 81 ? -10.625 0.022 23.366 1.00 54.53 81 GLY A N 1
ATOM 655 C CA . GLY A 1 81 ? -9.592 1.036 23.420 1.00 54.53 81 GLY A CA 1
ATOM 656 C C . GLY A 1 81 ? -8.390 0.595 22.594 1.00 54.53 81 GLY A C 1
ATOM 657 O O . GLY A 1 81 ? -8.094 -0.598 22.460 1.00 54.53 81 GLY A O 1
ATOM 658 N N . ILE A 1 82 ? -7.709 1.581 22.021 1.00 56.94 82 ILE A N 1
ATOM 659 C CA . ILE A 1 82 ? -6.368 1.392 21.479 1.00 56.94 82 ILE A CA 1
ATOM 660 C C . ILE A 1 82 ? -5.513 0.724 22.562 1.00 56.94 82 ILE A C 1
ATOM 662 O O . ILE A 1 82 ? -5.691 1.073 23.729 1.00 56.94 82 ILE A O 1
ATOM 666 N N . PRO A 1 83 ? -4.658 -0.263 22.218 1.00 55.25 83 PRO A N 1
ATOM 667 C CA . PRO A 1 83 ? -3.876 -0.996 23.205 1.00 55.25 83 PRO A CA 1
ATOM 668 C C . PRO A 1 83 ? -3.231 -0.032 24.200 1.00 55.25 83 PRO A C 1
ATOM 670 O O . PRO A 1 83 ? -2.437 0.819 23.800 1.00 55.25 83 PRO A O 1
ATOM 673 N N . GLU A 1 84 ? -3.607 -0.139 25.475 1.00 47.59 84 GLU A N 1
ATOM 674 C CA . GLU A 1 84 ? -3.001 0.669 26.526 1.00 47.59 84 GLU A CA 1
ATOM 675 C C . GLU A 1 84 ? -1.561 0.190 26.720 1.00 47.59 84 GLU A C 1
ATOM 677 O O . GLU A 1 84 ? -1.290 -0.881 27.263 1.00 47.59 84 GLU A O 1
ATOM 682 N N . GLY A 1 85 ? -0.633 0.970 26.185 1.00 48.72 85 GLY A N 1
ATOM 683 C CA . GLY A 1 85 ? 0.797 0.743 26.265 1.00 48.72 85 GLY A CA 1
ATOM 684 C C . GLY A 1 85 ? 1.518 1.772 25.411 1.00 48.72 85 GLY A C 1
ATOM 685 O O . GLY A 1 85 ? 1.020 2.148 24.350 1.00 48.72 85 GLY A O 1
ATOM 686 N N . ASP A 1 86 ? 2.684 2.230 25.869 1.00 50.91 86 ASP A N 1
ATOM 687 C CA . ASP A 1 86 ? 3.561 3.120 25.107 1.00 50.91 86 ASP A CA 1
ATOM 688 C C . ASP A 1 86 ? 3.979 2.429 23.802 1.00 50.91 86 ASP A C 1
ATOM 690 O O . ASP A 1 86 ? 4.990 1.722 23.722 1.00 50.91 86 ASP A O 1
ATOM 694 N N . LEU A 1 87 ? 3.169 2.600 22.756 1.00 57.00 87 LEU A N 1
ATOM 695 C CA . LEU A 1 87 ? 3.477 2.121 21.425 1.00 57.00 87 LEU A CA 1
ATOM 696 C C . LEU A 1 87 ? 4.660 2.959 20.936 1.00 57.00 87 LEU A C 1
ATOM 698 O O . LEU A 1 87 ? 4.504 4.076 20.446 1.00 57.00 87 LEU A O 1
ATOM 702 N N . ASN A 1 88 ? 5.873 2.436 21.101 1.00 58.22 88 ASN A N 1
ATOM 703 C CA . ASN A 1 88 ? 7.102 3.082 20.650 1.00 58.22 88 ASN A CA 1
ATOM 704 C C . ASN A 1 88 ? 7.224 2.999 19.117 1.00 58.22 88 ASN A C 1
ATOM 706 O O . ASN A 1 88 ? 8.140 2.379 18.578 1.00 58.22 88 ASN A O 1
ATOM 710 N N . ILE A 1 89 ? 6.306 3.644 18.391 1.00 61.62 89 ILE A N 1
ATOM 711 C CA . ILE A 1 89 ? 6.238 3.662 16.917 1.00 61.62 89 ILE A CA 1
ATOM 712 C C . ILE A 1 89 ? 7.514 4.259 16.309 1.00 61.62 89 ILE A C 1
ATOM 714 O O . ILE A 1 89 ? 7.957 3.849 15.240 1.00 61.62 89 ILE A O 1
ATOM 718 N N . SER A 1 90 ? 8.159 5.181 17.029 1.00 58.06 90 SER A N 1
ATOM 719 C CA . SER A 1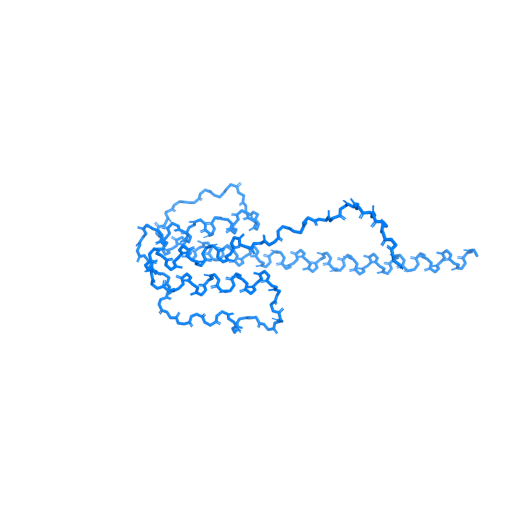 90 ? 9.436 5.785 16.640 1.00 58.06 90 SER A CA 1
ATOM 720 C C . SER A 1 90 ? 10.573 4.766 16.515 1.00 58.06 90 SER A C 1
ATOM 722 O O . SER A 1 90 ? 11.520 5.008 15.776 1.00 58.06 90 SER A O 1
ATOM 724 N N . SER A 1 91 ? 10.485 3.624 17.208 1.00 57.50 91 SER A N 1
ATOM 725 C CA . SER A 1 91 ? 11.490 2.554 17.134 1.00 57.50 91 SER A CA 1
ATOM 726 C C . SER A 1 91 ? 11.314 1.630 15.921 1.00 57.50 91 SER A C 1
ATOM 728 O O . SER A 1 91 ? 12.221 0.866 15.596 1.00 57.50 91 SER A O 1
ATOM 730 N N . ALA A 1 92 ? 10.173 1.710 15.225 1.00 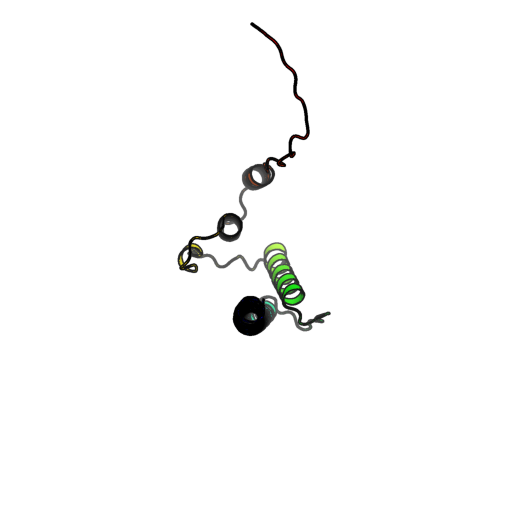58.34 92 ALA A N 1
ATOM 731 C CA . ALA A 1 92 ? 9.859 0.833 14.099 1.00 58.34 92 ALA A CA 1
ATOM 732 C C . ALA A 1 92 ? 10.536 1.261 12.782 1.00 58.34 92 ALA A C 1
ATOM 734 O O . ALA A 1 92 ? 10.751 0.422 11.906 1.00 58.34 92 ALA A O 1
ATOM 735 N N . SER A 1 93 ? 10.907 2.540 12.628 1.00 55.09 93 SER A N 1
ATOM 736 C CA . SER A 1 93 ? 11.594 3.029 11.425 1.00 55.09 93 SER A CA 1
ATOM 737 C C . SER A 1 93 ? 13.103 3.131 11.633 1.00 55.09 93 SER A C 1
ATOM 739 O O . SER A 1 93 ? 13.576 3.866 12.495 1.00 55.09 93 SER A O 1
ATOM 741 N N . LYS A 1 94 ? 13.872 2.438 10.787 1.00 58.31 94 LYS A N 1
ATOM 742 C CA . LYS A 1 94 ? 15.343 2.549 10.728 1.00 58.31 94 LYS A CA 1
ATOM 743 C C . LYS A 1 94 ? 15.826 3.756 9.912 1.00 58.31 94 LYS A C 1
ATOM 745 O O . LYS A 1 94 ? 16.994 4.117 10.003 1.00 58.31 94 LYS A O 1
ATOM 750 N N . ASN A 1 95 ? 14.943 4.361 9.117 1.00 66.75 95 ASN A N 1
ATOM 751 C CA . ASN A 1 95 ? 15.252 5.491 8.243 1.00 66.75 95 ASN A CA 1
ATOM 752 C C . ASN A 1 95 ? 14.701 6.798 8.830 1.00 66.75 95 ASN A C 1
ATOM 754 O O . ASN A 1 95 ? 13.691 6.762 9.544 1.00 66.75 95 ASN A O 1
ATOM 758 N N . PRO A 1 96 ? 15.322 7.955 8.524 1.00 72.75 96 PRO A N 1
ATOM 759 C CA . PRO A 1 96 ? 14.763 9.244 8.905 1.00 72.75 96 PRO A CA 1
ATOM 760 C C . PRO A 1 96 ? 13.363 9.376 8.301 1.00 72.75 96 PRO A C 1
ATOM 762 O O . PRO A 1 96 ? 13.201 9.333 7.083 1.00 72.75 96 PRO A O 1
ATOM 765 N N . LEU A 1 97 ? 12.361 9.501 9.172 1.00 71.38 97 LEU A N 1
ATOM 766 C CA . LEU A 1 97 ? 10.968 9.673 8.774 1.00 71.38 97 LEU A CA 1
ATOM 767 C C . LEU A 1 97 ? 10.840 10.948 7.933 1.00 71.38 97 LEU A C 1
ATOM 769 O O . LEU A 1 97 ? 11.363 12.005 8.305 1.00 71.38 97 LEU A O 1
ATOM 773 N N . SER A 1 98 ? 10.115 10.867 6.825 1.00 77.75 98 SER A N 1
ATOM 774 C CA . SER A 1 98 ? 9.627 12.046 6.115 1.00 77.75 98 SER A CA 1
ATOM 775 C C . SER A 1 98 ? 8.688 12.852 7.016 1.00 77.75 98 SER A C 1
ATOM 777 O O . SER A 1 98 ? 8.132 12.332 7.986 1.00 77.75 98 SER A O 1
ATOM 779 N N . ASP A 1 99 ? 8.481 14.135 6.719 1.00 74.56 99 ASP A N 1
ATOM 780 C CA . ASP A 1 99 ? 7.628 14.971 7.571 1.00 74.56 99 ASP A CA 1
ATOM 781 C C . ASP A 1 99 ? 6.196 14.427 7.657 1.00 74.56 99 ASP A C 1
ATOM 783 O O . ASP A 1 99 ? 5.621 14.400 8.743 1.00 74.56 99 ASP A O 1
ATOM 787 N N . ALA A 1 100 ? 5.659 13.884 6.559 1.00 70.19 100 ALA A N 1
ATOM 788 C CA . ALA A 1 100 ? 4.359 13.216 6.548 1.00 70.19 100 ALA A CA 1
ATOM 789 C C . ALA A 1 100 ? 4.313 12.005 7.496 1.00 70.19 100 ALA A C 1
ATOM 791 O O . ALA A 1 100 ? 3.362 11.856 8.263 1.00 70.19 100 ALA A O 1
ATOM 792 N N . GLU A 1 101 ? 5.356 11.174 7.497 1.00 66.38 101 GLU A N 1
ATOM 793 C CA . GLU A 1 101 ? 5.445 10.019 8.393 1.00 66.38 101 GLU A CA 1
ATOM 794 C C . GLU A 1 101 ? 5.615 10.444 9.855 1.00 66.38 101 GLU A C 1
ATOM 796 O O . GLU A 1 101 ? 5.001 9.844 10.733 1.00 66.38 101 GLU A O 1
ATOM 801 N N . LYS A 1 102 ? 6.366 11.519 10.140 1.00 73.50 102 LYS A N 1
ATOM 802 C CA . LYS A 1 102 ? 6.450 12.089 11.498 1.00 73.50 102 LYS A CA 1
ATOM 803 C C . LYS A 1 102 ? 5.077 12.522 12.006 1.00 73.50 102 LYS A C 1
ATOM 805 O O . LYS A 1 102 ? 4.754 12.269 13.164 1.00 73.50 102 LYS A O 1
ATOM 810 N N . TYR A 1 103 ? 4.270 13.171 11.165 1.00 68.50 103 TYR A N 1
ATOM 811 C CA . TYR A 1 103 ? 2.908 13.560 11.536 1.00 68.50 103 TYR A CA 1
ATOM 812 C C . TYR A 1 103 ? 2.001 12.347 11.740 1.00 68.50 103 TYR A C 1
ATOM 814 O O . TYR A 1 103 ? 1.242 12.331 12.704 1.00 68.50 103 TYR A O 1
ATOM 822 N N . ALA A 1 104 ? 2.108 11.322 10.890 1.00 69.56 104 ALA A N 1
ATOM 823 C CA . ALA A 1 104 ? 1.356 10.080 11.056 1.00 69.56 104 ALA A CA 1
ATOM 824 C C . ALA A 1 104 ? 1.727 9.361 12.364 1.00 69.56 104 ALA A C 1
ATOM 826 O O . ALA A 1 104 ? 0.839 8.963 13.112 1.00 69.56 104 ALA A O 1
ATOM 827 N N . VAL A 1 105 ? 3.021 9.271 12.691 1.00 71.00 105 VAL A N 1
ATOM 828 C CA . VAL A 1 105 ? 3.509 8.715 13.964 1.00 71.00 105 VAL A CA 1
ATOM 829 C C . VAL A 1 105 ? 2.965 9.505 15.151 1.00 71.00 105 VAL A C 1
ATOM 831 O O . VAL A 1 105 ? 2.429 8.903 16.077 1.00 71.00 105 VAL A O 1
ATOM 834 N N . LYS A 1 106 ? 3.038 10.841 15.107 1.00 70.31 106 LYS A N 1
ATOM 835 C CA . LYS A 1 106 ? 2.453 11.692 16.152 1.00 70.31 106 LYS A CA 1
ATOM 836 C C . LYS A 1 106 ? 0.952 11.443 16.297 1.00 70.31 106 LYS A C 1
ATOM 838 O O . LYS A 1 106 ? 0.485 11.245 17.409 1.00 70.31 106 LYS A O 1
ATOM 843 N N . ALA A 1 107 ? 0.200 11.410 15.197 1.00 65.62 107 ALA A N 1
ATOM 844 C CA . ALA A 1 107 ? -1.241 11.162 15.224 1.00 65.62 107 ALA A CA 1
ATOM 845 C C . ALA A 1 107 ? -1.577 9.792 15.834 1.00 65.62 107 ALA A C 1
ATOM 847 O O . ALA A 1 107 ? -2.465 9.702 16.674 1.00 65.62 107 ALA A O 1
ATOM 848 N N . LEU A 1 108 ? -0.834 8.743 15.476 1.00 66.06 108 LEU A N 1
ATOM 849 C CA . LEU A 1 108 ? -1.000 7.409 16.057 1.00 66.06 108 LEU A CA 1
ATOM 850 C C . LEU A 1 108 ? -0.667 7.372 17.560 1.00 66.06 108 LEU A C 1
ATOM 852 O O . LEU A 1 108 ? -1.364 6.697 18.311 1.00 66.06 108 LEU A O 1
ATOM 856 N N . GLN A 1 109 ? 0.336 8.131 18.014 1.00 65.62 109 GLN A N 1
ATOM 857 C CA . GLN A 1 109 ? 0.640 8.296 19.445 1.00 65.62 109 GLN A CA 1
ATOM 858 C C . GLN A 1 109 ? -0.455 9.067 20.196 1.00 65.62 109 GLN A C 1
ATOM 860 O O . GLN A 1 109 ? -0.759 8.745 21.343 1.00 65.62 109 GLN A O 1
ATOM 865 N N . PHE A 1 110 ? -1.074 10.066 19.562 1.00 62.38 110 PHE A N 1
ATOM 866 C CA . PHE A 1 110 ? -2.217 10.774 20.143 1.00 62.38 110 PHE A CA 1
ATOM 867 C C . PHE A 1 110 ? -3.455 9.887 20.231 1.00 62.38 110 PHE A C 1
ATOM 869 O O . PHE A 1 110 ? -4.185 9.965 21.212 1.00 62.38 110 PHE A O 1
ATOM 876 N N . ILE A 1 111 ? -3.669 9.011 19.246 1.00 56.75 111 ILE A N 1
ATOM 877 C CA . ILE A 1 111 ? -4.776 8.053 19.271 1.00 56.75 111 ILE A CA 1
ATOM 878 C C . ILE A 1 111 ? -4.660 7.128 20.498 1.00 56.75 111 ILE A C 1
ATOM 880 O O . ILE A 1 111 ? -5.673 6.843 21.116 1.00 56.75 111 ILE A O 1
ATOM 884 N N . SER A 1 112 ? -3.459 6.709 20.915 1.00 53.06 112 SER A N 1
ATOM 885 C CA . SER A 1 112 ? -3.283 5.900 22.137 1.00 53.06 112 SER A CA 1
ATOM 886 C C . SER A 1 112 ? -3.529 6.635 23.463 1.00 53.06 112 SER A C 1
ATOM 888 O O . SER A 1 112 ? -3.519 5.991 24.510 1.00 53.06 112 SER A O 1
ATOM 890 N N . GLN A 1 113 ? -3.744 7.954 23.461 1.00 54.66 113 GLN A N 1
ATOM 891 C CA . GLN A 1 113 ? -4.053 8.689 24.689 1.00 54.66 113 GLN A CA 1
ATOM 892 C C . GLN A 1 113 ? -5.555 8.571 25.015 1.00 54.66 113 GLN A C 1
ATOM 894 O O . GLN A 1 113 ? -6.382 8.678 24.105 1.00 54.66 113 GLN A O 1
ATOM 899 N N . PRO A 1 114 ? -5.939 8.364 26.293 1.00 50.28 114 PRO A N 1
ATOM 900 C CA . PRO A 1 114 ? -7.341 8.378 26.705 1.00 50.28 114 PRO A CA 1
ATOM 901 C C . PRO A 1 114 ? -8.010 9.664 26.216 1.00 50.28 114 PRO A C 1
ATOM 903 O O . PRO A 1 114 ? -7.393 10.722 26.337 1.00 50.28 114 PRO A O 1
ATOM 906 N N . LEU A 1 115 ? -9.232 9.558 25.667 1.00 51.91 115 LEU A N 1
ATOM 907 C CA . LEU A 1 115 ? -10.045 10.664 25.128 1.00 51.91 115 LEU A CA 1
ATOM 908 C C . LEU A 1 115 ? -9.764 11.975 25.878 1.00 51.91 115 LEU A C 1
ATOM 910 O O . LEU A 1 115 ? -10.256 12.180 26.989 1.00 51.91 115 LEU A O 1
ATOM 914 N N . MET A 1 116 ? -8.936 12.838 25.278 1.00 49.91 116 MET A N 1
ATOM 915 C CA . MET A 1 116 ? -8.655 14.154 25.840 1.00 49.91 116 MET A CA 1
ATOM 916 C C . MET A 1 116 ? -9.972 14.924 25.961 1.00 49.91 116 MET A C 1
ATOM 918 O O . MET A 1 116 ? -10.875 14.762 25.134 1.00 49.91 116 MET A O 1
ATOM 922 N N . ALA A 1 117 ? -10.085 15.775 26.984 1.00 52.19 117 ALA A N 1
ATOM 923 C CA . ALA A 1 117 ? -11.196 16.713 27.075 1.00 52.19 117 ALA A CA 1
ATOM 924 C C . ALA A 1 117 ? -11.294 17.504 25.760 1.00 52.19 117 ALA A C 1
ATOM 926 O O . ALA A 1 117 ? -10.276 17.891 25.184 1.00 52.19 117 ALA A O 1
ATOM 927 N N . THR A 1 118 ? -12.516 17.709 25.271 1.00 53.97 118 THR A N 1
ATOM 928 C CA . THR A 1 118 ? -12.822 18.205 23.920 1.00 53.97 118 THR A CA 1
ATOM 929 C C . THR A 1 118 ? -12.018 19.450 23.519 1.00 53.97 118 THR A C 1
ATOM 931 O O . THR A 1 118 ? -11.644 19.579 22.357 1.00 53.97 118 THR A O 1
ATOM 934 N N . ASP A 1 119 ? -11.685 20.325 24.471 1.00 52.88 119 ASP A N 1
ATOM 935 C CA . ASP A 1 119 ? -10.887 21.535 24.239 1.00 52.88 119 ASP A CA 1
ATOM 936 C C . ASP A 1 119 ? -9.438 21.260 23.798 1.00 52.88 119 ASP A C 1
ATOM 938 O O . ASP A 1 119 ? -8.927 21.944 22.907 1.00 52.88 119 ASP A O 1
ATOM 942 N N . ASP A 1 120 ? -8.779 20.236 24.346 1.00 53.88 120 ASP A N 1
ATOM 943 C CA . ASP A 1 120 ? -7.396 19.903 23.981 1.00 53.88 120 ASP A CA 1
ATOM 944 C C . ASP A 1 120 ? -7.328 19.217 22.608 1.00 53.88 120 ASP A C 1
ATOM 946 O O . ASP A 1 120 ? -6.434 19.498 21.804 1.00 53.88 120 ASP A O 1
ATOM 950 N N . ALA A 1 121 ? -8.330 18.393 22.282 1.00 54.44 121 ALA A N 1
ATOM 951 C CA . ALA A 1 121 ? -8.480 17.796 20.954 1.00 54.44 121 ALA A CA 1
ATOM 952 C C . ALA A 1 121 ? -8.758 18.861 19.876 1.00 54.44 121 ALA A C 1
ATOM 954 O O . ALA A 1 121 ? -8.191 18.809 18.782 1.00 54.44 121 ALA A O 1
ATOM 955 N N . ILE A 1 122 ? -9.587 19.862 20.197 1.00 57.22 122 ILE A N 1
ATOM 956 C CA . ILE A 1 122 ? -9.858 21.014 19.328 1.00 57.22 122 ILE A CA 1
ATOM 957 C C . ILE A 1 122 ? -8.563 21.789 19.053 1.00 57.22 122 ILE A C 1
ATOM 959 O O . ILE A 1 122 ? -8.264 22.112 17.902 1.00 57.22 122 ILE A O 1
ATOM 963 N N . LYS A 1 123 ? -7.759 22.046 20.087 1.00 59.84 123 LYS A N 1
ATOM 964 C CA . LYS A 1 123 ? -6.498 22.781 19.952 1.00 59.84 123 LYS A CA 1
ATOM 965 C C . LYS A 1 123 ? -5.482 22.040 19.074 1.00 59.84 123 LYS A C 1
ATOM 967 O O . LYS A 1 123 ? -4.892 22.655 18.186 1.00 59.84 123 LYS A O 1
ATOM 972 N N . ALA A 1 124 ? -5.352 20.722 19.239 1.00 59.44 124 ALA A N 1
ATOM 973 C CA . ALA A 1 124 ? -4.479 19.884 18.413 1.00 59.44 124 ALA A CA 1
ATOM 974 C C . ALA A 1 124 ? -4.924 19.821 16.936 1.00 59.44 124 ALA A C 1
ATOM 976 O O . ALA A 1 124 ? -4.089 19.875 16.030 1.00 59.44 124 ALA A O 1
ATOM 977 N N . LEU A 1 125 ? -6.236 19.767 16.669 1.00 55.62 125 LEU A N 1
ATOM 978 C CA . LEU A 1 125 ? -6.776 19.836 15.305 1.00 55.62 125 LEU A CA 1
ATOM 979 C C . LEU A 1 125 ? -6.488 21.192 14.650 1.00 55.62 125 LEU A C 1
ATOM 981 O O . LEU A 1 125 ? -6.106 21.243 13.482 1.00 55.62 125 LEU A O 1
ATOM 985 N N . PHE A 1 126 ? -6.618 22.296 15.389 1.00 57.41 126 PHE A N 1
ATOM 986 C CA . PHE A 1 126 ? -6.318 23.625 14.854 1.00 57.41 126 PHE A CA 1
ATOM 987 C C . PHE A 1 126 ? -4.823 23.852 14.601 1.00 57.41 126 PHE A C 1
ATOM 989 O O . PHE A 1 126 ? -4.478 24.535 13.636 1.00 57.41 126 PHE A O 1
ATOM 996 N N . GLU A 1 127 ? -3.936 23.224 15.374 1.00 57.53 127 GLU A N 1
ATOM 997 C CA . GLU A 1 127 ? -2.503 23.185 15.056 1.00 57.53 127 GLU A CA 1
ATOM 998 C C . GLU A 1 127 ? -2.211 22.386 13.771 1.00 57.53 127 GLU A C 1
ATOM 1000 O O . GLU A 1 127 ? -1.342 22.778 12.993 1.00 57.53 127 GLU A O 1
ATOM 1005 N N . GLN A 1 128 ? -2.973 21.325 13.474 1.00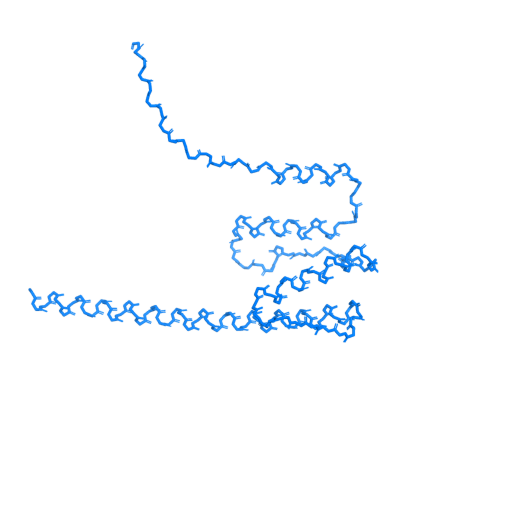 53.03 128 GLN A N 1
ATOM 1006 C CA . GLN A 1 128 ? -2.865 20.588 12.204 1.00 53.03 128 GLN A CA 1
ATOM 1007 C C . GLN A 1 128 ? -3.455 21.342 10.996 1.00 53.03 128 GLN A C 1
ATOM 1009 O O . GLN A 1 128 ? -2.999 21.146 9.865 1.00 53.03 128 GLN A O 1
ATOM 1014 N N . VAL A 1 129 ? -4.461 22.200 11.211 1.00 44.69 129 VAL A N 1
ATOM 1015 C CA . VAL A 1 129 ? -5.135 22.986 10.156 1.00 44.69 129 VAL A CA 1
ATOM 1016 C C . VAL A 1 129 ? -4.330 24.219 9.734 1.00 44.69 129 VAL A C 1
ATOM 1018 O O . VAL A 1 129 ? -4.529 24.713 8.623 1.00 44.69 129 VAL A O 1
ATOM 1021 N N . GLN A 1 130 ? -3.351 24.672 10.526 1.00 45.72 130 GLN A N 1
ATOM 1022 C CA . GLN A 1 130 ? -2.378 25.681 10.089 1.00 45.72 130 GLN A CA 1
ATOM 1023 C C . GLN A 1 130 ? -1.358 25.105 9.089 1.00 45.72 130 GLN A C 1
ATOM 1025 O O . GLN A 1 130 ? -0.146 25.161 9.281 1.00 45.72 130 GLN A O 1
ATOM 1030 N N . ARG A 1 131 ? -1.835 24.577 7.960 1.00 45.47 131 ARG A N 1
ATOM 1031 C CA . ARG A 1 131 ? -1.021 24.529 6.747 1.00 45.47 131 ARG A CA 1
ATOM 1032 C C . ARG A 1 131 ? -0.969 25.953 6.188 1.00 45.47 131 ARG A C 1
ATOM 1034 O O . ARG A 1 131 ? -2.016 26.445 5.763 1.00 45.47 131 ARG A O 1
ATOM 1041 N N . PRO A 1 132 ? 0.191 26.627 6.108 1.00 41.72 132 PRO A N 1
ATOM 1042 C CA . PRO A 1 132 ? 0.317 27.725 5.168 1.00 41.72 132 PRO A CA 1
ATOM 1043 C C . PRO A 1 132 ? 0.118 27.128 3.773 1.00 41.72 132 PRO A C 1
ATOM 1045 O O . PRO A 1 132 ? 0.942 26.358 3.277 1.00 41.72 132 PRO A O 1
ATOM 1048 N N . TYR A 1 133 ? -1.021 27.432 3.156 1.00 35.53 133 TYR A N 1
ATOM 1049 C CA . TYR A 1 133 ? -1.195 27.244 1.726 1.00 35.53 133 TYR A CA 1
ATOM 1050 C C . TYR A 1 133 ? -0.094 28.075 1.065 1.00 35.53 133 TYR A C 1
ATOM 1052 O O . TYR A 1 133 ? -0.116 29.303 1.158 1.00 35.53 133 TYR A O 1
ATOM 1060 N N . ILE A 1 134 ? 0.911 27.428 0.469 1.00 45.62 134 ILE A N 1
ATOM 1061 C CA . ILE A 1 134 ? 1.917 28.131 -0.326 1.00 45.62 134 ILE A CA 1
ATOM 1062 C C . ILE A 1 134 ? 1.173 28.652 -1.555 1.00 45.62 134 ILE A C 1
ATOM 1064 O O . ILE A 1 134 ? 1.055 27.967 -2.569 1.00 45.62 134 ILE A O 1
ATOM 1068 N N . GLN A 1 135 ? 0.623 29.861 -1.449 1.00 34.50 135 GLN A N 1
ATOM 1069 C CA . GLN A 1 135 ? 0.304 30.657 -2.618 1.00 34.50 135 GLN A CA 1
ATOM 1070 C C . GLN A 1 135 ? 1.636 30.917 -3.307 1.00 34.50 135 GLN A C 1
ATOM 1072 O O . GLN A 1 135 ? 2.474 31.670 -2.815 1.00 34.50 135 GLN A O 1
ATOM 1077 N N . THR A 1 136 ? 1.852 30.243 -4.429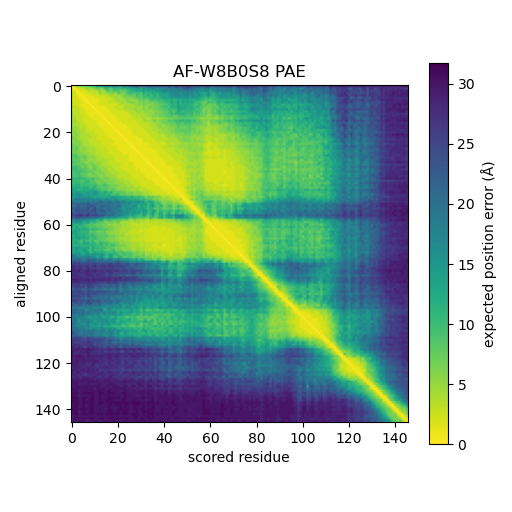 1.00 36.00 136 THR A N 1
ATOM 1078 C CA . THR A 1 136 ? 2.878 30.619 -5.392 1.00 36.00 136 THR A CA 1
ATOM 1079 C C . THR A 1 136 ? 2.574 32.065 -5.777 1.00 36.00 136 THR A C 1
ATOM 1081 O O . THR A 1 136 ? 1.586 32.336 -6.458 1.00 36.00 136 THR A O 1
ATOM 1084 N N . THR A 1 137 ? 3.350 33.013 -5.254 1.00 36.72 137 THR A N 1
ATOM 1085 C CA . THR A 1 137 ? 3.201 34.437 -5.542 1.00 36.72 137 THR A CA 1
ATOM 1086 C C . THR A 1 137 ? 3.615 34.688 -6.986 1.00 36.72 137 THR A C 1
ATOM 1088 O O . THR A 1 137 ? 4.760 34.999 -7.301 1.00 36.72 137 THR A O 1
ATOM 1091 N N . ALA A 1 138 ? 2.652 34.539 -7.890 1.00 35.09 138 ALA A N 1
ATOM 1092 C CA . ALA A 1 138 ? 2.717 35.135 -9.207 1.00 35.09 138 ALA A CA 1
ATOM 1093 C C . ALA A 1 138 ? 2.650 36.662 -9.055 1.00 35.09 138 ALA A C 1
ATOM 1095 O O . ALA A 1 138 ? 1.640 37.202 -8.614 1.00 35.09 138 ALA A O 1
ATOM 1096 N N . GLY A 1 139 ? 3.746 37.322 -9.436 1.00 41.31 139 GLY A N 1
ATOM 1097 C CA . GLY A 1 139 ? 3.775 38.668 -10.002 1.00 41.31 139 GLY A CA 1
ATOM 1098 C C . GLY A 1 139 ? 3.305 39.819 -9.113 1.00 41.31 139 GLY A C 1
ATOM 1099 O O . GLY A 1 139 ? 2.113 40.089 -9.011 1.00 41.31 139 GLY A O 1
ATOM 1100 N N . LYS A 1 140 ? 4.269 40.601 -8.618 1.00 32.72 140 LYS A N 1
ATOM 1101 C CA . LYS A 1 140 ? 4.199 42.071 -8.634 1.00 32.72 140 LYS A CA 1
ATOM 1102 C C . LYS A 1 140 ? 5.595 42.652 -8.421 1.00 32.72 140 LYS A C 1
ATOM 1104 O O . LYS A 1 140 ? 6.050 42.838 -7.298 1.00 32.72 140 LYS A O 1
ATOM 1109 N N . GLU A 1 141 ? 6.260 42.932 -9.538 1.00 41.06 141 GLU A N 1
ATOM 1110 C CA . GLU A 1 141 ? 7.236 44.014 -9.604 1.00 41.06 141 GLU A CA 1
ATOM 1111 C C . GLU A 1 141 ? 6.523 45.320 -9.240 1.00 41.06 141 GLU A C 1
ATOM 1113 O O . GLU A 1 141 ? 5.540 45.677 -9.887 1.00 41.06 141 GLU A O 1
ATOM 1118 N N . VAL A 1 142 ? 7.018 46.043 -8.235 1.00 37.09 142 VAL A N 1
ATOM 1119 C CA . VAL A 1 142 ? 6.836 47.496 -8.144 1.00 37.09 142 VAL A CA 1
ATOM 1120 C C . VAL A 1 142 ? 8.128 48.096 -7.597 1.00 37.09 142 VAL A C 1
ATOM 1122 O O . VAL A 1 142 ? 8.425 48.015 -6.408 1.00 37.09 142 VAL A O 1
ATOM 1125 N N . ASN A 1 143 ? 8.889 48.697 -8.511 1.00 36.53 143 ASN A N 1
ATOM 1126 C CA . ASN A 1 143 ? 9.912 49.702 -8.240 1.00 36.53 143 ASN A CA 1
ATOM 1127 C C . ASN A 1 143 ? 9.381 50.777 -7.283 1.00 36.53 143 ASN A C 1
ATOM 1129 O O . ASN A 1 143 ? 8.335 51.360 -7.563 1.00 36.53 143 ASN A O 1
ATOM 1133 N N . THR A 1 144 ? 10.148 51.175 -6.265 1.00 36.00 144 THR A N 1
ATOM 1134 C CA . THR A 1 144 ? 10.244 52.603 -5.918 1.00 36.00 144 THR A CA 1
ATOM 1135 C C . THR A 1 144 ? 11.609 52.934 -5.316 1.00 36.00 144 THR A C 1
ATOM 1137 O O . THR A 1 144 ? 12.089 52.304 -4.381 1.00 36.00 144 THR A O 1
ATOM 1140 N N . ILE A 1 145 ? 12.184 53.952 -5.941 1.00 39.00 145 ILE A N 1
ATOM 1141 C CA . ILE A 1 145 ? 13.457 54.644 -5.769 1.00 39.00 145 ILE A CA 1
ATOM 1142 C C . ILE A 1 145 ? 13.596 55.276 -4.372 1.00 39.00 145 ILE A C 1
ATOM 1144 O O . ILE A 1 145 ? 12.638 55.864 -3.864 1.00 39.00 145 ILE A O 1
ATOM 1148 N N . LYS A 1 146 ? 14.816 55.256 -3.826 1.00 34.75 146 LYS A N 1
ATOM 1149 C CA . LYS A 1 146 ? 15.412 56.379 -3.089 1.00 34.75 146 LYS A CA 1
ATOM 1150 C C . LYS A 1 146 ? 16.860 56.546 -3.520 1.00 34.75 146 LYS A C 1
ATOM 1152 O O . LYS A 1 146 ? 17.519 55.501 -3.704 1.00 34.75 146 LYS A O 1
#

Secondary structure (DSSP, 8-state):
-HHHHHHHHHHHHHHHHHHHHHHHHHHHHHHHHHHHHHHHHHHHHHHTT------S---HHHHHHHHHHHHHHHHHHS--PSPSS---GGGT-SSPPPHHHHHHHHHHHHHTS----HHHHHHHHHHHH-----------------

Radius of gyration: 24.39 Å; Cα contacts (8 Å, |Δi|>4): 48; chains: 1; bounding box: 49×69×63 Å

Solvent-accessible surface area (backbone atoms only — not comparable to full-atom values): 9002 Å² total; per-residue (Å²): 107,71,68,57,51,52,50,51,51,50,51,52,52,51,52,50,51,53,49,51,54,49,50,53,53,49,54,52,52,51,50,54,49,38,52,51,42,51,52,51,40,54,53,48,34,59,75,70,66,57,89,79,82,89,73,94,52,92,45,58,67,52,38,49,51,50,44,50,50,53,51,51,48,33,57,76,70,63,74,52,66,59,71,87,62,90,71,65,62,80,75,74,55,95,59,89,68,51,73,69,51,49,51,50,52,51,50,56,54,55,62,52,46,76,86,62,61,69,68,60,52,51,52,55,51,53,63,67,62,67,62,80,76,81,71,78,80,76,82,79,91,75,92,80,88,133

Foldseek 3Di:
DVVVVVVVVVVVVVVVVVVVVVVVVVVVVQVVLLVVLVVLVVVLCVVLVPDDDDQPDSHNVSSVVVSVVSVVCCCPPVPPQDPQDQPPVVVVDPDDDDPVRVVVVVVVRVSNDDPDDPVVVVVVVVVVVPDPPPPPDPDDDDDDDD

InterPro domains:
  IPR027095 Golgin-45 [PTHR13066] (1-129)

Sequence (146 aa):
MVEELARW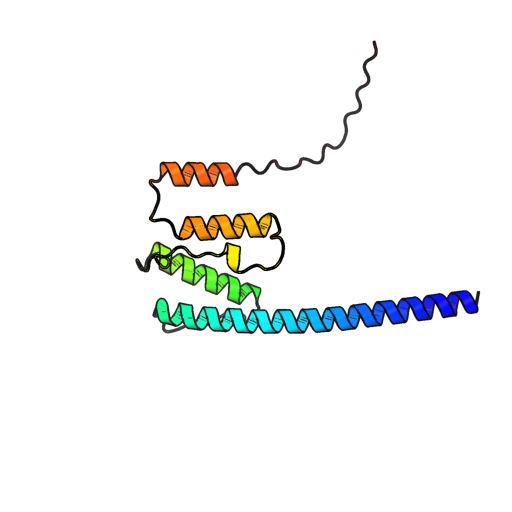KADLTHKNQILNESVKRLLHATDQVREMQLEILRNLKFVAKIRYLNLPATDMISLSAENLNIVQQMVLHSGFGIPEGDLNISSASKNPLSDAEKYAVKALQFISQPLMATDDAIKALFEQVQRPYIQTTAGKEVNTIK

pLDDT: mean 70.62, std 18.64, range [32.72, 95.81]